Protein AF-A0A7C5ZH09-F1 (afdb_monomer)

Nearest PDB structures (foldseek):
  8alz-assembly1_A  TM=4.163E-01  e=3.256E+00  Homo sapiens

Solvent-accessible surface area (backbone atoms only — not comparable to full-atom values): 8871 Å² total; per-residue (Å²): 130,88,52,75,70,57,55,57,62,73,48,54,79,64,56,61,76,48,46,64,58,52,51,52,52,50,48,63,69,46,42,64,59,53,49,52,54,53,50,50,51,53,54,52,53,50,52,52,53,51,47,66,54,49,53,56,54,51,50,50,53,50,50,52,52,51,54,59,70,65,56,84,68,54,46,40,91,85,80,62,51,75,45,72,91,60,69,78,65,42,58,40,90,89,78,60,48,73,45,48,62,69,60,43,52,50,37,69,75,38,51,68,60,40,51,54,53,50,50,53,64,68,66,46,75,73,92,79,65,79,79,73,74,70,87,70,78,77,77,81,83,83,80,131

Sequence (144 aa):
MPGWSERIKLMGWRNLYFAPAALLLLSLVFWPWWGAILWQFVLGWWQLGALVVILPLAAARHAARHALRLRKDPFCIHCGYSLTGLPDGHNCPECGGRFDLKVIEEYRRDPHWFIVRFQQRHQLPPPHGGIVAGNSPRKSTDGT

Radius of gyration: 40.4 Å; Cα contacts (8 Å, |Δi|>4): 52; chains: 1; bounding box: 81×57×116 Å

Mean predicted aligned error: 11.85 Å

pLDDT: mean 88.45, std 12.11, range [50.81, 98.38]

Foldseek 3Di:
DDDPVVVVVVCPPVCVVCVVVVVVVVCVVCVVVVVVVVVVVVVVVVVVVVCVVVVVVVVVVVVVVVVVLPDPFQADPPPRHTCPPPDAQAADPPPRDTDGSVLSVVCSVPVPVSVVVVCVVVPPDPCPDDPPVPCPPPPDPPDD

Secondary structure (DSSP, 8-state):
---HHHHHHHTGGGGGGGHHHHHHHHHHHHHHHHHHHHHHHHHHHHHHHHHHHHHHHHHHHHHHHHHHHH--S-B-TTT--B-TTPPTTPBPTTT--B--HHHHHHHHH-HHHHHHHHHHHHSSPPS-S---------------

Structure (mmCIF, N/CA/C/O backbone):
data_AF-A0A7C5ZH09-F1
#
_entry.id   AF-A0A7C5ZH09-F1
#
loop_
_atom_site.group_PDB
_atom_site.id
_atom_site.type_symbol
_atom_site.label_atom_id
_atom_site.label_alt_id
_atom_site.label_comp_id
_atom_site.label_asym_id
_atom_site.label_entity_id
_atom_site.label_seq_id
_atom_site.pdbx_PDB_ins_code
_atom_site.Cartn_x
_atom_site.Cartn_y
_atom_site.Cartn_z
_atom_site.occupancy
_atom_site.B_iso_or_equiv
_atom_site.auth_seq_id
_atom_site.auth_comp_id
_atom_site.auth_asym_id
_atom_site.auth_atom_id
_atom_site.pdbx_PDB_model_num
ATOM 1 N N . MET A 1 1 ? 52.619 0.906 -52.379 1.00 73.06 1 MET A N 1
ATOM 2 C CA . MET A 1 1 ? 51.229 0.436 -52.181 1.00 73.06 1 MET A CA 1
ATOM 3 C C . MET A 1 1 ? 50.389 1.654 -51.834 1.00 73.06 1 MET A C 1
ATOM 5 O O . MET A 1 1 ? 50.762 2.325 -50.881 1.00 73.06 1 MET A O 1
ATOM 9 N N . PRO A 1 2 ? 49.350 1.999 -52.611 1.00 79.12 2 PRO A N 1
ATOM 10 C CA . PRO A 1 2 ? 48.568 3.207 -52.352 1.00 79.12 2 PRO A CA 1
ATOM 11 C C . PRO A 1 2 ? 47.865 3.117 -50.993 1.00 79.12 2 PRO A C 1
ATOM 13 O O . PRO A 1 2 ? 47.313 2.065 -50.644 1.00 79.12 2 PRO A O 1
ATOM 16 N N . GLY A 1 3 ? 47.910 4.218 -50.242 1.00 93.31 3 GLY A N 1
ATOM 17 C CA . GLY A 1 3 ? 47.324 4.335 -48.908 1.00 93.31 3 GLY A CA 1
ATOM 18 C C . GLY A 1 3 ? 45.794 4.338 -48.942 1.00 93.31 3 GLY A C 1
ATOM 19 O O . GLY A 1 3 ? 45.170 4.666 -49.952 1.00 93.31 3 GLY A O 1
ATOM 20 N N . TRP A 1 4 ? 45.159 3.978 -47.825 1.00 86.00 4 TRP A N 1
ATOM 21 C CA . TRP A 1 4 ? 43.693 3.908 -47.727 1.00 86.00 4 TRP A CA 1
ATOM 22 C C . TRP A 1 4 ? 43.012 5.260 -48.025 1.00 86.00 4 TRP A C 1
ATOM 24 O O . TRP A 1 4 ? 41.964 5.304 -48.666 1.00 86.00 4 TRP A O 1
ATOM 34 N N . SER A 1 5 ? 43.665 6.371 -47.672 1.00 87.94 5 SER A N 1
ATOM 35 C CA . SER A 1 5 ? 43.213 7.737 -47.969 1.00 87.94 5 SER A CA 1
ATOM 36 C C . SER A 1 5 ? 43.203 8.075 -49.467 1.00 87.94 5 SER A C 1
ATOM 38 O O . SER A 1 5 ? 42.299 8.775 -49.927 1.00 87.94 5 SER A O 1
ATOM 40 N N . GLU A 1 6 ? 44.151 7.552 -50.252 1.00 89.94 6 GLU A N 1
ATOM 41 C CA . GLU A 1 6 ? 44.193 7.745 -51.709 1.00 89.94 6 GLU A CA 1
ATOM 42 C C . GLU A 1 6 ? 43.065 6.975 -52.402 1.00 89.94 6 GLU A C 1
ATOM 44 O O . GLU A 1 6 ? 42.424 7.504 -53.310 1.00 89.94 6 GLU A O 1
ATOM 49 N N . ARG A 1 7 ? 42.735 5.769 -51.914 1.00 83.00 7 ARG A N 1
ATOM 50 C CA . ARG A 1 7 ? 41.589 4.989 -52.417 1.00 83.00 7 ARG A CA 1
ATOM 51 C C . ARG A 1 7 ? 40.250 5.680 -52.157 1.00 83.00 7 ARG A C 1
ATOM 53 O O . ARG A 1 7 ? 39.372 5.627 -53.012 1.00 83.00 7 ARG A O 1
ATOM 60 N N . ILE A 1 8 ? 40.093 6.346 -51.011 1.00 84.12 8 ILE A N 1
ATOM 61 C CA . ILE A 1 8 ? 38.870 7.100 -50.689 1.00 84.12 8 ILE A CA 1
ATOM 62 C C . ILE A 1 8 ? 38.731 8.327 -51.595 1.00 84.12 8 ILE A C 1
ATOM 64 O O . ILE A 1 8 ? 37.638 8.585 -52.097 1.00 84.12 8 ILE A O 1
ATOM 68 N N . LYS A 1 9 ? 39.830 9.044 -51.870 1.00 86.50 9 LYS A N 1
ATOM 69 C CA . LYS A 1 9 ? 39.821 10.174 -52.814 1.00 86.50 9 LYS A CA 1
ATOM 70 C C . LYS A 1 9 ? 39.508 9.739 -54.250 1.00 86.50 9 LYS A C 1
ATOM 72 O O . LYS A 1 9 ? 38.762 10.433 -54.933 1.00 86.50 9 LYS A O 1
ATOM 77 N N . LEU A 1 10 ? 40.016 8.585 -54.687 1.00 88.31 10 LEU A N 1
ATOM 78 C CA . LEU A 1 10 ? 39.774 8.043 -56.032 1.00 88.31 10 LEU A CA 1
ATOM 79 C C . LEU A 1 10 ? 38.332 7.550 -56.254 1.00 88.31 10 LEU A C 1
ATOM 81 O O . LEU A 1 10 ? 37.883 7.503 -57.396 1.00 88.31 10 LEU A O 1
ATOM 85 N N . MET A 1 11 ? 37.587 7.206 -55.196 1.00 81.31 11 MET A N 1
ATOM 86 C CA . MET A 1 11 ? 36.204 6.715 -55.321 1.00 81.31 11 MET A CA 1
ATOM 87 C C . MET A 1 11 ? 35.136 7.817 -55.456 1.00 81.31 11 MET A C 1
ATOM 89 O O . MET A 1 11 ? 33.995 7.506 -55.802 1.00 81.31 11 MET A O 1
ATOM 93 N N . GLY A 1 12 ? 35.491 9.094 -55.273 1.00 84.94 12 GLY A N 1
ATOM 94 C CA . GLY A 1 12 ? 34.637 10.246 -55.594 1.00 84.94 12 GLY A CA 1
ATOM 95 C C . GLY A 1 12 ? 33.197 10.165 -55.055 1.00 84.94 12 GLY A C 1
ATOM 96 O O . GLY A 1 12 ? 32.932 9.635 -53.976 1.00 84.94 12 GLY A O 1
ATOM 97 N N . TRP A 1 13 ? 32.239 10.681 -55.834 1.00 86.75 13 TRP A N 1
ATOM 98 C CA . TRP A 1 13 ? 30.808 10.732 -55.484 1.00 86.75 13 TRP A CA 1
ATOM 99 C C . TRP A 1 13 ? 30.131 9.350 -55.390 1.00 86.75 13 TRP A C 1
ATOM 101 O O . TRP A 1 13 ? 29.048 9.234 -54.821 1.00 86.75 13 TRP A O 1
ATOM 111 N N . ARG A 1 14 ? 30.764 8.274 -55.888 1.00 88.12 14 ARG A N 1
ATOM 112 C CA . ARG A 1 14 ? 30.200 6.910 -55.829 1.00 88.12 14 ARG A CA 1
ATOM 113 C C . ARG A 1 14 ? 30.059 6.378 -54.401 1.00 88.12 14 ARG A C 1
ATOM 115 O O . ARG A 1 14 ? 29.186 5.547 -54.172 1.00 88.12 14 ARG A O 1
ATOM 122 N N . ASN A 1 15 ? 30.833 6.882 -53.436 1.00 85.38 15 ASN A N 1
ATOM 123 C CA . ASN A 1 15 ? 30.672 6.508 -52.025 1.00 85.38 15 ASN A CA 1
ATOM 124 C C . ASN A 1 15 ? 29.328 6.951 -51.424 1.00 85.38 15 ASN A C 1
ATOM 126 O O . ASN A 1 15 ? 28.882 6.357 -50.444 1.00 85.38 15 ASN A O 1
ATOM 130 N N . LEU A 1 16 ? 28.645 7.929 -52.029 1.00 92.06 16 LEU A N 1
ATOM 131 C CA . LEU A 1 16 ? 27.326 8.375 -51.581 1.00 92.06 16 LEU A CA 1
ATOM 132 C C . LEU A 1 16 ? 26.279 7.248 -51.660 1.00 92.06 16 LEU A C 1
ATOM 134 O O . LEU A 1 16 ? 25.419 7.156 -50.790 1.00 92.06 16 LEU A O 1
ATOM 138 N N . TYR A 1 17 ? 26.398 6.335 -52.635 1.00 92.75 17 TYR A N 1
ATOM 139 C CA . TYR A 1 17 ? 25.501 5.178 -52.763 1.00 92.75 17 TYR A CA 1
ATOM 140 C C . TYR A 1 17 ? 25.649 4.166 -51.616 1.00 92.75 17 TYR A C 1
ATOM 142 O O . TYR A 1 17 ? 24.698 3.452 -51.307 1.00 92.75 17 TYR A O 1
ATOM 150 N N . PHE A 1 18 ? 26.808 4.121 -50.948 1.00 92.69 18 PHE A N 1
ATOM 151 C CA . PHE A 1 18 ? 27.041 3.245 -49.794 1.00 92.69 18 PHE A CA 1
ATOM 152 C C . PHE A 1 18 ? 26.654 3.887 -48.456 1.00 92.69 18 PHE A C 1
ATOM 154 O O . PHE A 1 18 ? 26.509 3.173 -47.465 1.00 92.69 18 PHE A O 1
ATOM 161 N N . ALA A 1 19 ? 26.446 5.207 -48.412 1.00 93.25 19 ALA A N 1
ATOM 162 C CA . ALA A 1 19 ? 26.050 5.923 -47.202 1.00 93.25 19 ALA A CA 1
ATOM 163 C C . ALA A 1 19 ? 24.782 5.357 -46.522 1.00 93.25 19 ALA A C 1
ATOM 165 O O . ALA A 1 19 ? 24.845 5.114 -45.315 1.00 93.25 19 ALA A O 1
ATOM 166 N N . PRO A 1 20 ? 23.663 5.076 -47.227 1.00 96.31 20 PRO A N 1
ATOM 167 C CA . PRO A 1 20 ? 22.479 4.503 -46.582 1.00 96.31 20 PRO A CA 1
ATOM 168 C C . PRO A 1 20 ? 22.735 3.098 -46.022 1.00 96.31 20 PRO A C 1
ATOM 170 O O . PRO A 1 20 ? 22.268 2.786 -44.931 1.00 96.31 20 PRO A O 1
ATOM 173 N N . ALA A 1 21 ? 23.526 2.268 -46.712 1.00 96.19 21 ALA A N 1
ATOM 174 C CA . ALA A 1 21 ? 23.888 0.938 -46.224 1.00 96.19 21 ALA A CA 1
ATOM 175 C C . ALA A 1 21 ? 24.784 1.008 -44.973 1.00 96.19 21 ALA A C 1
ATOM 177 O O . ALA A 1 21 ? 24.562 0.276 -44.013 1.00 96.19 21 ALA A O 1
ATOM 178 N N . ALA A 1 22 ? 25.757 1.924 -44.950 1.00 95.56 22 ALA A N 1
ATOM 179 C CA . ALA A 1 22 ? 26.607 2.157 -43.786 1.00 95.56 22 ALA A CA 1
ATOM 180 C C . ALA A 1 22 ? 25.809 2.704 -42.591 1.00 95.56 22 ALA A C 1
ATOM 182 O O . ALA A 1 22 ? 26.000 2.240 -41.471 1.00 95.56 22 ALA A O 1
ATOM 183 N N . LEU A 1 23 ? 24.879 3.637 -42.824 1.00 96.50 23 LEU A N 1
ATOM 184 C CA . LEU A 1 23 ? 23.966 4.144 -41.795 1.00 96.50 23 LEU A CA 1
ATOM 185 C C . LEU A 1 23 ? 23.070 3.042 -41.229 1.00 96.50 23 LEU A C 1
ATOM 187 O O . LEU A 1 23 ? 22.871 2.992 -40.020 1.00 96.50 23 LEU A O 1
ATOM 191 N N . LEU A 1 24 ? 22.563 2.152 -42.083 1.00 96.81 24 LEU A N 1
ATOM 192 C CA . LEU A 1 24 ? 21.723 1.031 -41.672 1.00 96.81 24 LEU A CA 1
ATOM 193 C C . LEU A 1 24 ? 22.519 -0.010 -40.868 1.00 96.81 24 LEU A C 1
ATOM 195 O O . LEU A 1 24 ? 22.024 -0.531 -39.874 1.00 96.81 24 LEU A O 1
ATOM 199 N N . LEU A 1 25 ? 23.774 -0.277 -41.241 1.00 96.62 25 LEU A N 1
ATOM 200 C CA . LEU A 1 25 ? 24.663 -1.127 -40.443 1.00 96.62 25 LEU A CA 1
ATOM 201 C C . LEU A 1 25 ? 25.003 -0.487 -39.095 1.00 96.62 25 LEU A C 1
ATOM 203 O O . LEU A 1 25 ? 24.946 -1.163 -38.071 1.00 96.62 25 LEU A O 1
ATOM 207 N N . LEU A 1 26 ? 25.314 0.812 -39.073 1.00 96.69 26 LEU A N 1
ATOM 208 C CA . LEU A 1 26 ? 25.557 1.541 -37.830 1.00 96.69 26 LEU A CA 1
ATOM 209 C C . LEU A 1 26 ? 24.313 1.517 -36.938 1.00 96.69 26 LEU A C 1
ATOM 211 O O . LEU A 1 26 ? 24.428 1.189 -35.762 1.00 96.69 26 LEU A O 1
ATOM 215 N N . SER A 1 27 ? 23.123 1.792 -37.477 1.00 93.50 27 SER A N 1
ATOM 216 C CA . SER A 1 27 ? 21.893 1.763 -36.685 1.00 93.50 27 SER A CA 1
ATOM 217 C C . SER A 1 27 ? 21.631 0.377 -36.099 1.00 93.50 27 SER A C 1
ATOM 219 O O . SER A 1 27 ? 21.332 0.299 -34.915 1.00 93.50 27 SER A O 1
ATOM 221 N N . LEU A 1 28 ? 21.843 -0.707 -36.853 1.00 95.69 28 LEU A N 1
ATOM 222 C CA . LEU A 1 28 ? 21.735 -2.087 -36.356 1.00 95.69 28 LEU A CA 1
ATOM 223 C C . LEU A 1 28 ? 22.726 -2.402 -35.229 1.00 95.69 28 LEU A C 1
ATOM 225 O O . LEU A 1 28 ? 22.353 -3.051 -34.254 1.0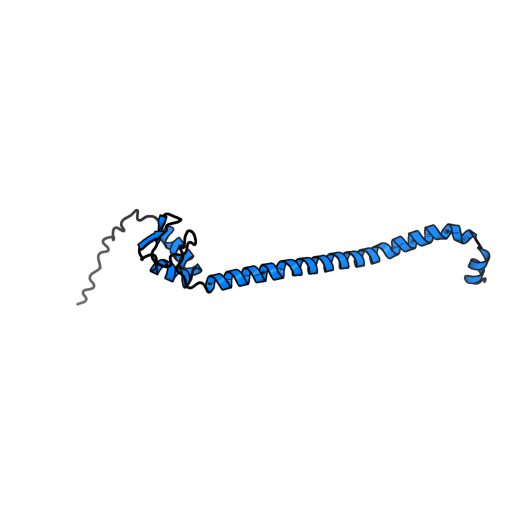0 95.69 28 LEU A O 1
ATOM 229 N N . VAL A 1 29 ? 23.970 -1.931 -35.340 1.00 96.50 29 VAL A N 1
ATOM 230 C CA . VAL A 1 29 ? 25.005 -2.138 -34.314 1.00 96.50 29 VAL A CA 1
ATOM 231 C C . VAL A 1 29 ? 24.712 -1.324 -33.051 1.00 96.50 29 VAL A C 1
ATOM 233 O O . VAL A 1 29 ? 24.904 -1.817 -31.941 1.00 96.50 29 VAL A O 1
ATOM 236 N N . PHE A 1 30 ? 24.217 -0.093 -33.197 1.00 96.00 30 PHE A N 1
ATOM 237 C CA . PHE A 1 30 ? 23.907 0.788 -32.068 1.00 96.00 30 PHE A CA 1
ATOM 238 C C . PHE A 1 30 ? 22.528 0.522 -31.440 1.00 96.00 30 PHE A C 1
ATOM 240 O O . PHE A 1 30 ? 22.332 0.838 -30.265 1.00 96.00 30 PHE A O 1
ATOM 247 N N . TRP A 1 31 ? 21.595 -0.100 -32.168 1.00 94.75 31 TRP A N 1
ATOM 248 C CA . TRP A 1 31 ? 20.240 -0.427 -31.711 1.00 94.75 31 TRP A CA 1
ATOM 249 C C . TRP A 1 31 ? 20.173 -1.155 -30.361 1.00 94.75 31 TRP A C 1
ATOM 251 O O . TRP A 1 31 ? 19.443 -0.686 -29.486 1.00 94.75 31 TRP A O 1
ATOM 261 N N . PRO A 1 32 ? 20.915 -2.256 -30.119 1.00 94.00 32 PRO A N 1
ATOM 262 C CA . PRO A 1 32 ? 20.849 -2.951 -28.834 1.00 94.00 32 PRO A CA 1
ATOM 263 C C . PRO A 1 32 ? 21.339 -2.076 -27.678 1.00 94.00 32 PRO A C 1
ATOM 265 O O . PRO A 1 32 ? 20.810 -2.165 -26.570 1.00 94.00 32 PRO A O 1
ATOM 268 N N . TRP A 1 33 ? 22.313 -1.196 -27.932 1.00 95.12 33 TRP A N 1
ATOM 269 C CA . TRP A 1 33 ? 22.867 -0.336 -26.894 1.00 95.12 33 TRP A CA 1
ATOM 270 C C . TRP A 1 33 ? 21.890 0.779 -26.512 1.00 95.12 33 TRP A C 1
ATOM 272 O O . TRP A 1 33 ? 21.612 0.984 -25.332 1.00 95.12 33 TRP A O 1
ATOM 282 N N . TRP A 1 34 ? 21.281 1.425 -27.510 1.00 94.88 34 TRP A N 1
ATOM 283 C CA . TRP A 1 34 ? 20.231 2.422 -27.294 1.00 94.88 34 TRP A CA 1
ATOM 284 C C . TRP A 1 34 ? 18.973 1.811 -26.673 1.00 94.88 34 TRP A C 1
ATOM 286 O O . TRP A 1 34 ? 18.393 2.402 -25.764 1.00 94.88 34 TRP A O 1
ATOM 296 N N . GLY A 1 35 ? 18.583 0.611 -27.107 1.00 94.38 35 GLY A N 1
ATOM 297 C CA . GLY A 1 35 ? 17.457 -0.125 -26.539 1.00 94.38 35 GLY A CA 1
ATOM 298 C C . GLY A 1 35 ? 17.655 -0.431 -25.055 1.00 94.38 35 GLY A C 1
ATOM 299 O O . GLY A 1 35 ? 16.752 -0.183 -24.260 1.00 94.38 35 GLY A O 1
ATOM 300 N N . ALA A 1 36 ? 18.847 -0.888 -24.658 1.00 94.50 36 ALA A N 1
ATOM 301 C CA . ALA A 1 36 ? 19.167 -1.143 -23.255 1.00 94.50 36 ALA A CA 1
ATOM 302 C C . ALA A 1 36 ? 19.110 0.136 -22.404 1.00 94.50 36 ALA A C 1
ATOM 304 O O . ALA A 1 36 ? 18.537 0.122 -21.315 1.00 94.50 36 ALA A O 1
ATOM 305 N N . ILE A 1 37 ? 19.651 1.246 -22.915 1.00 96.19 37 ILE A N 1
ATOM 306 C CA . ILE A 1 37 ? 19.624 2.546 -22.233 1.00 96.19 37 ILE A CA 1
ATOM 307 C C . ILE A 1 37 ? 18.178 3.030 -22.055 1.00 96.19 37 ILE A C 1
ATOM 309 O O . ILE A 1 37 ? 17.766 3.342 -20.938 1.00 96.19 37 ILE A O 1
ATOM 313 N N . LEU A 1 38 ? 17.379 3.044 -23.127 1.00 95.56 38 LEU A N 1
ATOM 314 C CA . LEU A 1 38 ? 15.968 3.442 -23.065 1.00 95.56 38 LEU A CA 1
ATOM 315 C C . LEU A 1 38 ? 15.171 2.548 -22.112 1.00 95.56 38 LEU A C 1
ATOM 317 O O . LEU A 1 38 ? 14.371 3.052 -21.326 1.00 95.56 38 LEU A O 1
ATOM 321 N N . TRP A 1 39 ? 15.421 1.238 -22.129 1.00 96.69 39 TRP A N 1
ATOM 322 C CA . TRP A 1 39 ? 14.768 0.295 -21.226 1.00 96.69 39 TRP A CA 1
ATOM 323 C C . TRP A 1 39 ? 15.097 0.575 -19.755 1.00 96.69 39 TRP A C 1
ATOM 325 O O . TRP A 1 39 ? 14.200 0.579 -18.913 1.00 96.69 39 TRP A O 1
ATOM 335 N N . GLN A 1 40 ? 16.359 0.880 -19.438 1.00 95.88 40 GLN A N 1
ATOM 336 C CA . GLN A 1 40 ? 16.758 1.285 -18.088 1.00 95.88 40 GLN A CA 1
ATOM 337 C C . GLN A 1 40 ? 16.075 2.582 -17.650 1.00 95.88 40 GLN A C 1
ATOM 339 O O . GLN A 1 40 ? 15.618 2.666 -16.511 1.00 95.88 40 GLN A O 1
ATOM 344 N N . PHE A 1 41 ? 15.942 3.565 -18.545 1.00 97.56 41 PHE A N 1
ATOM 345 C CA . PHE A 1 41 ? 15.192 4.783 -18.243 1.00 97.56 41 PHE A CA 1
ATOM 346 C C . PHE A 1 41 ? 13.719 4.487 -17.961 1.00 97.56 41 PHE A C 1
ATOM 348 O O . PHE A 1 41 ? 13.196 4.967 -16.959 1.00 97.56 41 PHE A O 1
ATOM 355 N N . VAL A 1 42 ? 13.059 3.669 -18.785 1.00 97.50 42 VAL A N 1
ATOM 356 C CA . VAL A 1 42 ? 11.651 3.291 -18.577 1.00 97.50 42 VAL A CA 1
ATOM 357 C C . VAL A 1 42 ? 11.461 2.606 -17.221 1.00 97.50 42 VAL A C 1
ATOM 359 O O . VAL A 1 42 ? 10.578 2.997 -16.458 1.00 97.50 42 VAL A O 1
ATOM 362 N N . LEU A 1 43 ? 12.314 1.633 -16.881 1.00 97.31 43 LEU A N 1
ATOM 363 C CA . LEU A 1 43 ? 12.250 0.943 -15.591 1.00 97.31 43 LEU A CA 1
ATOM 364 C C . LEU A 1 43 ? 12.535 1.879 -14.409 1.00 97.31 43 LEU A C 1
ATOM 366 O O . LEU A 1 43 ? 11.819 1.830 -13.408 1.00 97.31 43 LEU A O 1
ATOM 370 N N . GLY A 1 44 ? 13.543 2.747 -14.524 1.00 97.38 44 GLY A N 1
ATOM 371 C CA . GLY A 1 44 ? 13.891 3.710 -13.480 1.00 97.38 44 GLY A CA 1
ATOM 372 C C . GLY A 1 44 ? 12.762 4.706 -13.214 1.00 97.38 44 GLY A C 1
ATOM 373 O O . GLY A 1 44 ? 12.358 4.899 -12.067 1.00 97.38 44 GLY A O 1
ATOM 374 N N . TRP A 1 45 ? 12.181 5.283 -14.269 1.00 97.38 45 TRP A N 1
ATOM 375 C CA . TRP A 1 45 ? 11.038 6.191 -14.149 1.00 97.38 45 TRP A CA 1
ATOM 376 C C . TRP A 1 45 ? 9.804 5.504 -13.568 1.00 97.38 45 TRP A C 1
ATOM 378 O O . TRP A 1 45 ? 9.128 6.084 -12.718 1.00 97.38 45 TRP A O 1
ATOM 388 N N . TRP A 1 46 ? 9.532 4.260 -13.969 1.00 98.00 46 TRP A N 1
ATOM 389 C CA . TRP A 1 46 ? 8.448 3.469 -13.392 1.00 98.00 46 TRP A CA 1
ATOM 390 C C . TRP A 1 46 ? 8.635 3.248 -11.884 1.00 98.00 46 TRP A C 1
ATOM 392 O O . TRP A 1 46 ? 7.695 3.445 -11.114 1.00 98.00 46 TRP A O 1
ATOM 402 N N . GLN A 1 47 ? 9.843 2.886 -11.440 1.00 97.56 47 GLN A N 1
ATOM 403 C CA . GLN A 1 47 ? 10.143 2.698 -10.017 1.00 97.56 47 GLN A CA 1
ATOM 404 C C . GLN A 1 47 ? 9.968 3.989 -9.213 1.00 97.56 47 GLN A C 1
ATOM 406 O O . GLN A 1 47 ? 9.362 3.961 -8.140 1.00 97.56 47 GLN A O 1
ATOM 411 N N . LEU A 1 48 ? 10.445 5.122 -9.740 1.00 97.94 48 LEU A N 1
ATOM 412 C CA . LEU A 1 48 ? 10.247 6.428 -9.110 1.00 97.94 48 LEU A CA 1
ATOM 413 C C . LEU A 1 48 ? 8.759 6.785 -9.021 1.00 97.94 48 LEU A C 1
ATOM 415 O O . LEU A 1 48 ? 8.296 7.193 -7.957 1.00 97.94 48 LEU A O 1
ATOM 419 N N . GLY A 1 49 ? 7.995 6.566 -10.094 1.00 97.88 49 GLY A N 1
ATOM 420 C CA . GLY A 1 49 ? 6.547 6.778 -10.103 1.00 97.88 49 GLY A CA 1
ATOM 421 C C . GLY A 1 49 ? 5.822 5.915 -9.067 1.00 97.88 49 GLY A C 1
ATOM 422 O O . GLY A 1 49 ? 5.009 6.424 -8.295 1.00 97.88 49 GLY A O 1
ATOM 423 N N . ALA A 1 50 ? 6.163 4.627 -8.982 1.00 98.12 50 ALA A N 1
ATOM 424 C CA . ALA A 1 50 ? 5.603 3.721 -7.983 1.00 98.12 50 ALA A CA 1
ATOM 425 C C . ALA A 1 50 ? 5.916 4.185 -6.553 1.00 98.12 50 ALA A C 1
ATOM 427 O O . ALA A 1 50 ? 5.025 4.206 -5.703 1.00 98.12 50 ALA A O 1
ATOM 428 N N . LEU A 1 51 ? 7.153 4.613 -6.287 1.00 98.31 51 LEU A N 1
ATOM 429 C CA . LEU A 1 51 ? 7.561 5.118 -4.977 1.00 98.31 51 LEU A CA 1
ATOM 430 C C . LEU A 1 51 ? 6.774 6.379 -4.599 1.00 98.31 51 LEU A C 1
ATOM 432 O O . LEU A 1 51 ? 6.241 6.445 -3.492 1.00 98.31 51 LEU A O 1
ATOM 436 N N . VAL A 1 52 ? 6.620 7.329 -5.526 1.00 98.38 52 VAL A N 1
ATOM 437 C CA . VAL A 1 52 ? 5.844 8.566 -5.321 1.00 98.38 52 VAL A CA 1
ATOM 438 C C . VAL A 1 52 ? 4.381 8.287 -4.967 1.00 98.38 52 VAL A C 1
ATOM 440 O O . VAL A 1 52 ? 3.796 9.051 -4.208 1.00 98.38 52 VAL A O 1
ATOM 443 N N . VAL A 1 53 ? 3.787 7.198 -5.459 1.00 98.38 53 VAL A N 1
ATOM 444 C CA . VAL A 1 53 ? 2.398 6.821 -5.143 1.00 98.38 53 VAL A CA 1
ATOM 445 C C . VAL A 1 53 ? 2.304 6.015 -3.843 1.00 98.38 53 VAL A C 1
ATOM 447 O O . VAL A 1 53 ? 1.446 6.284 -3.000 1.00 98.38 53 VAL A O 1
ATOM 450 N N . ILE A 1 54 ? 3.189 5.037 -3.641 1.00 98.38 54 ILE A N 1
ATOM 451 C CA . ILE A 1 54 ? 3.138 4.124 -2.489 1.00 98.38 54 ILE A CA 1
ATOM 452 C C . ILE A 1 54 ? 3.420 4.859 -1.176 1.00 98.38 54 ILE A C 1
ATOM 454 O O . ILE A 1 54 ? 2.736 4.621 -0.180 1.00 98.38 54 ILE A O 1
ATOM 458 N N . LEU A 1 55 ? 4.407 5.755 -1.158 1.00 98.31 55 LEU A N 1
ATOM 459 C CA . LEU A 1 55 ? 4.849 6.450 0.053 1.00 98.31 55 LEU A CA 1
ATOM 460 C C . LEU A 1 55 ? 3.741 7.307 0.707 1.00 98.31 55 LEU A C 1
ATOM 462 O O . LEU A 1 55 ? 3.492 7.114 1.900 1.00 98.31 55 LEU A O 1
ATOM 466 N N . PRO A 1 56 ? 3.003 8.178 -0.014 1.00 98.00 56 PRO A N 1
ATOM 467 C CA . PRO A 1 56 ? 1.898 8.934 0.573 1.00 98.00 56 PRO A CA 1
ATOM 468 C C . PRO A 1 56 ? 0.716 8.043 0.962 1.00 98.00 56 PRO A C 1
ATOM 470 O O . PRO A 1 56 ? 0.103 8.287 1.997 1.00 98.00 56 PRO A O 1
ATOM 473 N N . LEU A 1 57 ? 0.416 6.980 0.208 1.00 98.00 57 LEU A N 1
ATOM 474 C CA . LEU A 1 57 ? -0.614 6.005 0.589 1.00 98.00 57 LEU A CA 1
ATOM 475 C C . LEU A 1 57 ? -0.264 5.302 1.908 1.00 98.00 57 LEU A C 1
ATOM 477 O O . LEU A 1 57 ? -1.111 5.169 2.797 1.00 98.00 57 LEU A O 1
ATOM 481 N N . ALA A 1 58 ? 0.990 4.879 2.061 1.00 97.25 58 ALA A N 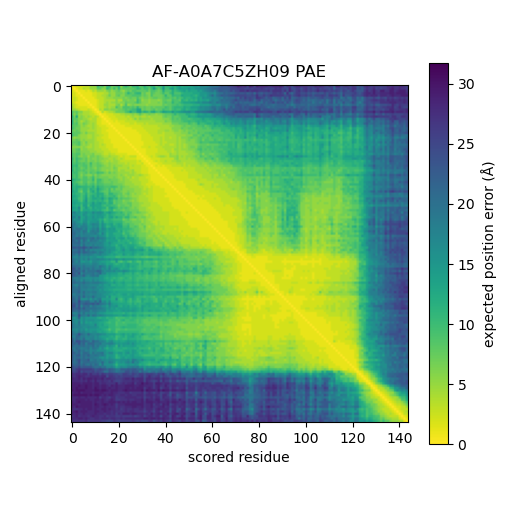1
ATOM 482 C CA . ALA A 1 58 ? 1.489 4.271 3.287 1.00 97.25 58 ALA A CA 1
ATOM 483 C C . ALA A 1 58 ? 1.459 5.265 4.457 1.00 97.25 58 ALA A C 1
ATOM 485 O O . ALA A 1 58 ? 0.980 4.917 5.539 1.00 97.25 58 ALA A O 1
ATOM 486 N N . ALA A 1 59 ? 1.891 6.508 4.228 1.00 97.88 59 ALA A N 1
ATOM 487 C CA . ALA A 1 59 ? 1.847 7.578 5.219 1.00 97.88 59 ALA A CA 1
ATOM 488 C C . ALA A 1 59 ? 0.407 7.904 5.645 1.00 97.88 59 ALA A C 1
ATOM 490 O O . ALA A 1 59 ? 0.125 7.962 6.839 1.00 97.88 59 ALA A O 1
ATOM 491 N N . ALA A 1 60 ? -0.529 8.023 4.701 1.00 96.62 60 ALA A N 1
ATOM 492 C CA . ALA A 1 60 ? -1.943 8.267 4.977 1.00 96.62 60 ALA A CA 1
ATOM 493 C C . ALA A 1 60 ? -2.569 7.119 5.780 1.00 96.62 60 ALA A C 1
ATOM 495 O O . ALA A 1 60 ? -3.251 7.351 6.777 1.00 96.62 60 ALA A O 1
ATOM 496 N N . ARG A 1 61 ? -2.284 5.864 5.411 1.00 96.94 61 ARG A N 1
ATOM 497 C CA . ARG A 1 61 ? -2.740 4.683 6.162 1.00 96.94 61 ARG A CA 1
ATOM 498 C C . ARG A 1 61 ? -2.151 4.647 7.572 1.00 96.94 61 ARG A C 1
ATOM 500 O O . ARG A 1 61 ? -2.847 4.271 8.517 1.00 96.94 61 ARG A O 1
ATOM 507 N N . HIS A 1 62 ? -0.883 5.019 7.722 1.00 96.69 62 HIS A N 1
ATOM 508 C CA . HIS A 1 62 ? -0.224 5.103 9.021 1.00 96.69 62 HIS A CA 1
ATOM 509 C C . HIS A 1 62 ? -0.848 6.202 9.890 1.00 96.69 62 HIS A C 1
ATOM 511 O O . HIS A 1 62 ? -1.246 5.928 11.021 1.00 96.69 62 HIS A O 1
ATOM 517 N N . ALA A 1 63 ? -1.028 7.402 9.336 1.00 96.00 63 ALA A N 1
ATOM 518 C CA . ALA A 1 63 ? -1.664 8.531 10.002 1.00 96.00 63 ALA A CA 1
ATOM 519 C C . ALA A 1 63 ? -3.110 8.216 10.409 1.00 96.00 63 ALA A C 1
ATOM 521 O O . ALA A 1 63 ? -3.489 8.474 11.547 1.00 96.00 63 ALA A O 1
ATOM 522 N N . ALA A 1 64 ? -3.896 7.575 9.538 1.00 91.69 64 ALA A N 1
ATOM 523 C CA . ALA A 1 64 ? -5.260 7.152 9.849 1.00 91.69 64 ALA A CA 1
ATOM 524 C C . ALA A 1 64 ? -5.297 6.165 11.025 1.00 91.69 64 ALA A C 1
ATOM 526 O O . ALA A 1 64 ? -6.074 6.336 11.962 1.00 91.69 64 ALA A O 1
ATOM 527 N N . ARG A 1 65 ? -4.412 5.159 11.038 1.00 89.06 65 ARG A N 1
ATOM 528 C CA . ARG A 1 65 ? -4.301 4.220 12.169 1.00 89.06 65 ARG A CA 1
ATOM 529 C C . ARG A 1 65 ? -3.865 4.917 13.453 1.00 89.06 65 ARG A C 1
ATOM 531 O O . ARG A 1 65 ? -4.369 4.580 14.520 1.00 89.06 65 ARG A O 1
ATOM 538 N N . HIS A 1 66 ? -2.945 5.872 13.358 1.00 91.69 66 HIS A N 1
ATOM 539 C CA . HIS A 1 66 ? -2.491 6.646 14.506 1.00 91.69 66 HIS A CA 1
ATOM 540 C C . HIS A 1 66 ? -3.623 7.515 15.072 1.00 91.69 66 HIS A C 1
ATOM 542 O O . HIS A 1 66 ? -3.885 7.482 16.270 1.00 91.69 66 HIS A O 1
ATOM 548 N N . ALA A 1 67 ? -4.362 8.213 14.209 1.00 89.19 67 ALA A N 1
ATOM 549 C CA . ALA A 1 67 ? -5.530 9.001 14.590 1.00 89.19 67 ALA A CA 1
ATOM 550 C C . ALA A 1 67 ? -6.621 8.144 15.253 1.00 89.19 67 ALA A C 1
ATOM 552 O O . ALA A 1 67 ? -7.195 8.554 16.259 1.00 89.19 67 ALA A O 1
ATOM 553 N N . LEU A 1 68 ? -6.868 6.931 14.749 1.00 85.00 68 LEU A N 1
ATOM 554 C CA . LEU A 1 68 ? -7.817 5.998 15.364 1.00 85.00 68 LEU A CA 1
ATOM 555 C C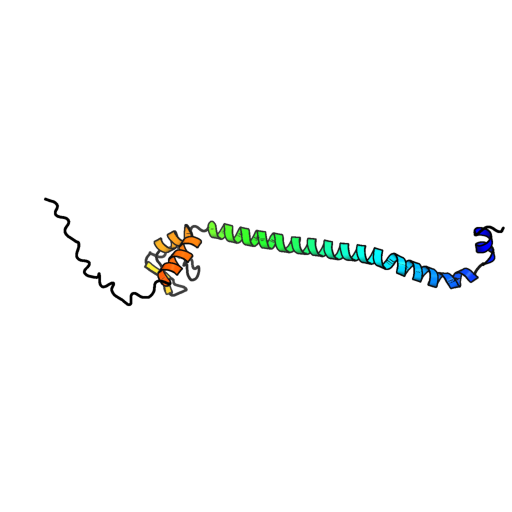 . LEU A 1 68 ? -7.361 5.533 16.753 1.00 85.00 68 LEU A C 1
ATOM 557 O O . LEU A 1 68 ? -8.183 5.459 17.659 1.00 85.00 68 LEU A O 1
ATOM 561 N N . ARG A 1 69 ? -6.060 5.284 16.956 1.00 84.75 69 ARG A N 1
ATOM 562 C CA . ARG A 1 69 ? -5.508 4.933 18.281 1.00 84.75 69 ARG A CA 1
ATOM 563 C C . ARG A 1 69 ? -5.617 6.074 19.292 1.00 84.75 69 ARG A C 1
ATOM 565 O O . ARG A 1 69 ? -5.728 5.817 20.488 1.00 84.75 69 ARG A O 1
ATOM 572 N N . LEU A 1 70 ? -5.584 7.319 18.819 1.00 89.44 70 LEU A N 1
ATOM 573 C CA . LEU A 1 70 ? -5.718 8.503 19.665 1.00 89.44 70 LEU A CA 1
ATOM 574 C C . LEU A 1 70 ? -7.165 8.804 20.073 1.00 89.44 70 LEU A C 1
ATOM 576 O O . LEU A 1 70 ? -7.358 9.554 21.031 1.00 89.44 70 LEU A O 1
ATOM 580 N N . ARG A 1 71 ? -8.181 8.234 19.406 1.00 87.75 71 ARG A N 1
ATOM 581 C CA . ARG A 1 71 ? -9.579 8.450 19.808 1.00 87.75 71 ARG A CA 1
ATOM 582 C C . ARG A 1 71 ? -9.803 7.911 21.215 1.00 87.75 71 ARG A C 1
ATOM 584 O O . ARG A 1 71 ? -9.615 6.725 21.475 1.00 87.75 71 ARG A O 1
ATOM 591 N N . LYS A 1 72 ? -10.169 8.799 22.144 1.00 89.94 72 LYS A N 1
ATOM 592 C CA . LYS A 1 72 ? -10.509 8.450 23.533 1.00 89.94 72 LYS A CA 1
ATOM 593 C C . LYS A 1 72 ? -11.958 8.044 23.725 1.00 89.94 72 LYS A C 1
ATOM 595 O O . LYS A 1 72 ? -12.259 7.420 24.735 1.00 89.94 72 LYS A O 1
ATOM 600 N N . ASP A 1 73 ? -12.788 8.309 22.737 1.00 94.19 73 ASP A N 1
ATOM 601 C CA . ASP A 1 73 ? -14.213 8.063 22.815 1.00 94.19 73 ASP A CA 1
ATOM 602 C C . ASP A 1 73 ? -14.550 6.572 22.671 1.00 94.19 73 ASP A C 1
ATOM 604 O O . ASP A 1 73 ? -13.958 5.886 21.827 1.00 94.19 73 ASP A O 1
ATOM 608 N N . PRO A 1 74 ? -15.497 6.054 23.473 1.00 95.00 74 PRO A N 1
ATOM 609 C CA . PRO A 1 74 ? -16.016 4.709 23.286 1.00 95.00 74 PRO A CA 1
ATOM 610 C C . PRO A 1 74 ? -16.775 4.634 21.957 1.00 95.00 74 PRO A C 1
ATOM 612 O O . PRO A 1 74 ? -17.553 5.525 21.617 1.00 95.00 74 PRO A O 1
ATOM 615 N N . PHE A 1 75 ? -16.571 3.557 21.204 1.00 95.50 75 PHE A N 1
ATOM 616 C CA . PHE A 1 75 ? -17.263 3.310 19.941 1.00 95.50 75 PHE A CA 1
ATOM 617 C C . PHE A 1 75 ? -17.827 1.891 19.902 1.00 95.50 75 PHE A C 1
ATOM 619 O O . PHE A 1 75 ? -17.324 0.981 20.562 1.00 95.50 75 PHE A O 1
ATOM 626 N N . CYS A 1 76 ? -18.880 1.689 19.115 1.00 95.31 76 CYS A N 1
ATOM 627 C CA . CYS A 1 76 ? -19.456 0.368 18.914 1.00 95.31 76 CYS A CA 1
ATOM 628 C C . CYS A 1 76 ? -18.487 -0.526 18.122 1.00 95.31 76 CYS A C 1
ATOM 630 O O . CYS A 1 76 ? -18.089 -0.176 17.013 1.00 95.31 76 CYS A O 1
ATOM 632 N N . ILE A 1 77 ? -18.163 -1.711 18.649 1.00 93.31 77 ILE A N 1
ATOM 633 C CA . ILE A 1 77 ? -17.249 -2.682 18.012 1.00 93.31 77 ILE A CA 1
ATOM 634 C C . ILE A 1 77 ? -17.824 -3.212 16.681 1.00 93.31 77 ILE A C 1
ATOM 636 O O . ILE A 1 77 ? -17.071 -3.634 15.807 1.00 93.31 77 ILE A O 1
ATOM 640 N N . HIS A 1 78 ? -19.150 -3.162 16.504 1.00 91.75 78 HIS A N 1
ATOM 641 C CA . HIS A 1 78 ? -19.833 -3.681 15.316 1.00 91.75 78 HIS A CA 1
ATOM 642 C C . HIS A 1 78 ? -19.924 -2.669 14.167 1.00 91.75 78 HIS A C 1
ATOM 644 O O . HIS A 1 78 ? -19.584 -3.009 13.039 1.00 91.75 78 HIS A O 1
ATOM 650 N N . CYS A 1 79 ? -20.391 -1.442 14.430 1.00 94.25 79 CYS A N 1
ATOM 651 C CA . CYS A 1 79 ? -20.635 -0.437 13.383 1.00 94.25 79 CYS A CA 1
ATOM 652 C C . CYS A 1 79 ? -19.682 0.768 13.422 1.00 94.25 79 CYS A C 1
ATOM 654 O O . CYS A 1 79 ? -19.645 1.541 12.471 1.00 94.25 79 CYS A O 1
ATOM 656 N N . GLY A 1 80 ? -18.919 0.957 14.503 1.00 92.56 80 GLY A N 1
ATOM 657 C CA . GLY A 1 80 ? -18.010 2.097 14.665 1.00 92.56 80 GLY A CA 1
ATOM 658 C C . GLY A 1 80 ? -18.668 3.413 15.100 1.00 92.56 80 GLY A C 1
ATOM 659 O O . GLY A 1 80 ? -17.970 4.423 15.187 1.00 92.56 80 GLY A O 1
ATOM 660 N N . TYR A 1 81 ? -19.975 3.428 15.394 1.00 95.19 81 TYR A N 1
ATOM 661 C CA . TYR A 1 81 ? -20.666 4.623 15.895 1.00 95.19 81 TYR A CA 1
ATOM 662 C C . TYR A 1 81 ? -20.119 5.065 17.259 1.00 95.19 81 TYR A C 1
ATOM 664 O O . TYR A 1 81 ? -19.785 4.225 18.099 1.00 95.19 81 TYR A O 1
ATOM 672 N N . SER A 1 82 ? -20.046 6.379 17.482 1.00 95.56 82 SER A N 1
ATOM 673 C CA . SER A 1 82 ? -19.580 6.950 18.748 1.00 95.56 82 SER A CA 1
ATOM 674 C C . SER A 1 82 ? -20.622 6.753 19.847 1.00 95.56 82 SER A C 1
ATOM 676 O O . SER A 1 82 ? -21.768 7.162 19.699 1.00 95.56 82 SER A O 1
ATOM 678 N N . LEU A 1 83 ? -20.230 6.153 20.967 1.00 96.62 83 LEU A N 1
ATOM 679 C CA . LEU A 1 83 ? -21.104 5.904 22.119 1.00 96.62 83 LEU A CA 1
ATOM 680 C C . LEU A 1 83 ? -20.939 6.970 23.211 1.00 96.62 83 LEU A C 1
ATOM 682 O O . LEU A 1 83 ? -21.393 6.788 24.339 1.00 96.62 83 LEU A O 1
ATOM 686 N N . THR A 1 84 ? -20.281 8.088 22.896 1.00 96.12 84 THR A N 1
ATOM 687 C CA . THR A 1 84 ? -20.102 9.201 23.830 1.00 96.12 84 THR A CA 1
ATOM 688 C C . THR A 1 84 ? -21.460 9.717 24.312 1.00 96.12 84 THR A C 1
ATOM 690 O O . THR A 1 84 ? -22.299 10.121 23.512 1.00 96.12 84 THR A O 1
ATOM 693 N N . GLY A 1 85 ? -21.667 9.717 25.631 1.00 95.06 85 GLY A N 1
ATOM 694 C CA . GLY A 1 85 ? -22.896 10.204 26.264 1.00 95.06 85 GLY A CA 1
ATOM 695 C C . GLY A 1 85 ? -24.021 9.173 26.399 1.00 95.06 85 GLY A C 1
ATOM 696 O O . GLY A 1 85 ? -25.036 9.494 27.013 1.00 95.06 85 GLY A O 1
ATOM 697 N N . LEU A 1 86 ? -23.860 7.946 25.886 1.00 96.06 86 LEU A N 1
ATOM 698 C CA . LEU A 1 86 ? -24.821 6.868 26.137 1.00 96.06 86 LEU A CA 1
ATOM 699 C C . LEU A 1 86 ? -24.470 6.103 27.430 1.00 96.06 86 LEU A C 1
ATOM 701 O O . LEU A 1 86 ? -23.285 5.895 27.706 1.00 96.06 86 LEU A O 1
ATOM 705 N N . PRO A 1 87 ? -25.468 5.652 28.216 1.00 96.19 87 PRO A N 1
ATOM 706 C CA . PRO A 1 87 ? -25.220 4.847 29.407 1.00 96.19 87 PRO A CA 1
ATOM 707 C C . PRO A 1 87 ? -24.798 3.420 29.038 1.00 96.19 87 PRO A C 1
ATOM 709 O O . PRO A 1 87 ? -25.106 2.923 27.952 1.00 96.19 87 PRO A O 1
ATOM 712 N N . ASP A 1 88 ? -24.122 2.745 29.965 1.00 96.19 88 ASP A N 1
ATOM 713 C CA . ASP A 1 88 ? -23.689 1.359 29.786 1.00 96.19 88 ASP A CA 1
ATOM 714 C C . ASP A 1 88 ? -24.883 0.391 29.656 1.00 96.19 88 ASP A C 1
ATOM 716 O O . ASP A 1 88 ? -25.931 0.594 30.272 1.00 96.19 88 ASP A O 1
ATOM 720 N N . GLY A 1 89 ? -24.743 -0.659 28.843 1.00 94.12 89 GLY A N 1
ATOM 721 C CA . GLY A 1 89 ? -25.781 -1.679 28.638 1.00 94.12 89 GLY A CA 1
ATOM 722 C C . GLY A 1 89 ? -26.947 -1.292 27.713 1.00 94.12 89 GLY A C 1
ATOM 723 O O . GLY A 1 89 ? -27.888 -2.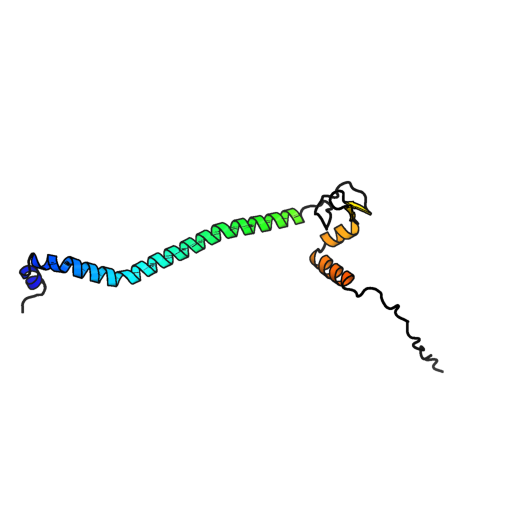082 27.560 1.00 94.12 89 GLY A O 1
ATOM 724 N N . HIS A 1 90 ? -26.913 -0.110 27.089 1.00 95.75 90 HIS A N 1
ATOM 725 C CA . HIS A 1 90 ? -27.907 0.308 26.096 1.00 95.75 90 HIS A CA 1
ATOM 726 C C . HIS A 1 90 ? -27.665 -0.316 24.710 1.00 95.75 90 HIS A C 1
ATOM 728 O O . HIS A 1 90 ? -26.657 -0.973 24.442 1.00 95.75 90 HIS A O 1
ATOM 734 N N . ASN A 1 91 ? -28.630 -0.115 23.811 1.00 97.81 91 ASN A N 1
ATOM 735 C CA . ASN A 1 91 ? -28.518 -0.519 22.414 1.00 97.81 91 ASN A CA 1
ATOM 736 C C . ASN A 1 91 ? -27.888 0.614 21.600 1.00 97.81 91 ASN A C 1
ATOM 738 O O . ASN A 1 91 ? -28.221 1.785 21.784 1.00 97.81 91 ASN A O 1
ATOM 742 N N . CYS A 1 92 ? -26.995 0.266 20.680 1.00 97.25 92 CYS A N 1
ATOM 743 C CA . CYS A 1 92 ? -26.445 1.218 19.725 1.00 97.25 92 CYS A CA 1
ATOM 744 C C . CYS A 1 92 ? -27.561 1.740 18.795 1.00 97.25 92 CYS A C 1
ATOM 746 O O . CYS A 1 92 ? -28.314 0.922 18.265 1.00 97.25 92 CYS A O 1
ATOM 748 N N . PRO A 1 93 ? -27.666 3.059 18.550 1.00 97.25 93 PRO A N 1
ATOM 749 C CA . PRO A 1 93 ? -28.725 3.625 17.710 1.00 97.25 93 PRO A CA 1
ATOM 750 C C . PRO A 1 93 ? -28.601 3.243 16.226 1.00 97.25 93 PRO A C 1
ATOM 752 O O . PRO A 1 93 ? -29.612 3.174 15.540 1.00 97.25 93 PRO A O 1
ATOM 755 N N . GLU A 1 94 ? -27.387 2.959 15.742 1.00 97.25 94 GLU A N 1
ATOM 756 C CA . GLU A 1 94 ? -27.143 2.600 14.336 1.00 97.25 94 GLU A CA 1
ATOM 757 C C . GLU A 1 94 ? -27.424 1.119 14.049 1.00 97.25 94 GLU A C 1
ATOM 759 O O . GLU A 1 94 ? -28.087 0.782 13.075 1.00 97.25 94 GLU A O 1
ATOM 764 N N . CYS A 1 95 ? -26.921 0.204 14.889 1.00 96.94 95 CYS A N 1
ATOM 765 C CA . CYS A 1 95 ? -27.024 -1.239 14.629 1.00 96.94 95 CYS A CA 1
ATOM 766 C C . CYS A 1 95 ? -28.034 -1.978 15.519 1.00 96.94 95 CYS A C 1
ATOM 768 O O . CYS A 1 95 ? -28.277 -3.162 15.301 1.00 96.94 95 CYS A O 1
ATOM 770 N N . GLY A 1 96 ? -28.572 -1.333 16.558 1.00 97.06 96 GLY A N 1
ATOM 771 C CA . GLY A 1 96 ? -29.470 -1.950 17.540 1.00 97.06 96 GLY A CA 1
ATOM 772 C C . GLY A 1 96 ? -28.801 -2.943 18.500 1.00 97.06 96 GLY A C 1
ATOM 773 O O . GLY A 1 96 ? -29.446 -3.419 19.432 1.00 97.06 96 GLY A O 1
ATOM 774 N N . GLY A 1 97 ? -27.515 -3.255 18.311 1.00 95.25 97 GLY A N 1
ATOM 775 C CA . GLY A 1 97 ? -26.777 -4.190 19.157 1.00 95.25 97 GLY A CA 1
ATOM 776 C C . GLY A 1 97 ? -26.566 -3.648 20.571 1.00 95.25 97 GLY A C 1
ATOM 777 O O . GLY A 1 97 ? -26.203 -2.482 20.743 1.00 95.25 97 GLY A O 1
ATOM 778 N N . ARG A 1 98 ? -26.762 -4.503 21.583 1.00 95.94 98 ARG A N 1
ATOM 779 C CA . ARG A 1 98 ? -26.359 -4.208 22.965 1.00 95.94 98 ARG A CA 1
ATOM 780 C C . ARG A 1 98 ? -24.849 -4.043 23.040 1.00 95.94 98 ARG A C 1
ATOM 782 O O . ARG A 1 98 ? -24.116 -4.863 22.488 1.00 95.94 98 ARG A O 1
ATOM 789 N N . PHE A 1 99 ? -24.395 -3.023 23.755 1.00 95.81 99 PHE A N 1
ATOM 790 C CA . PHE A 1 99 ? -22.980 -2.832 24.042 1.00 95.81 99 PHE A CA 1
ATOM 791 C C . PHE A 1 99 ? -22.724 -2.811 25.548 1.00 95.81 99 PHE A C 1
ATOM 793 O O . PHE A 1 99 ? -23.606 -2.492 26.341 1.00 95.81 99 PHE A O 1
ATOM 800 N N . ASP A 1 100 ? -21.494 -3.152 25.913 1.00 96.19 100 ASP A N 1
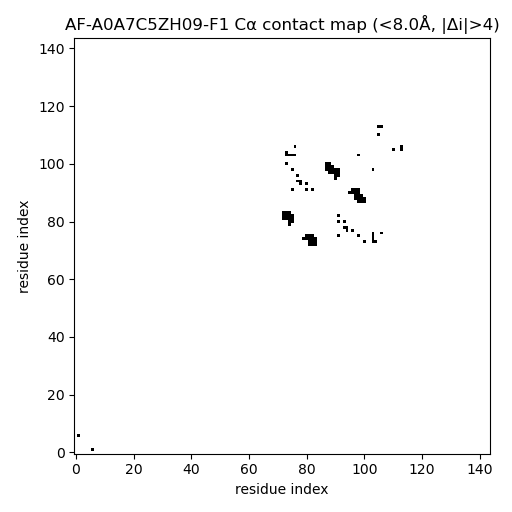ATOM 801 C CA . ASP A 1 100 ? -20.962 -3.044 27.267 1.00 96.19 100 ASP A CA 1
ATOM 802 C C . ASP A 1 100 ? -19.662 -2.233 27.172 1.00 96.19 100 ASP A C 1
ATOM 804 O O . ASP A 1 100 ? -18.739 -2.597 26.431 1.00 96.19 100 ASP A O 1
ATOM 808 N N . LEU A 1 101 ? -19.602 -1.100 27.873 1.00 95.56 101 LEU A N 1
ATOM 809 C CA . LEU A 1 101 ? -18.457 -0.190 27.862 1.00 95.56 101 LEU A CA 1
ATOM 810 C C . LEU A 1 101 ? -17.188 -0.875 28.377 1.00 95.56 101 LEU A C 1
ATOM 812 O O . LEU A 1 101 ? -16.095 -0.576 27.896 1.00 95.56 101 LEU A O 1
ATOM 816 N N . LYS A 1 102 ? -17.311 -1.838 29.296 1.00 95.06 102 LYS A N 1
ATOM 817 C CA . LYS A 1 102 ? -16.181 -2.622 29.803 1.00 95.06 102 LYS A CA 1
ATOM 818 C C . LYS A 1 102 ?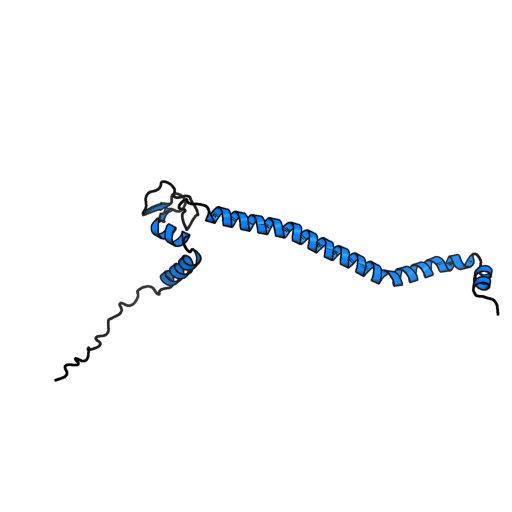 -15.601 -3.533 28.723 1.00 95.06 102 LYS A C 1
ATOM 820 O O . LYS A 1 102 ? -14.382 -3.649 28.612 1.00 95.06 102 LYS A O 1
ATOM 825 N N . VAL A 1 103 ? -16.461 -4.150 27.912 1.00 94.06 103 VAL A N 1
ATOM 826 C CA . VAL A 1 103 ? -16.056 -4.979 26.763 1.00 94.06 103 VAL A CA 1
ATOM 827 C C . VAL A 1 103 ? -15.384 -4.116 25.693 1.00 94.06 103 VAL A C 1
ATOM 829 O O . VAL A 1 103 ? -14.367 -4.518 25.130 1.00 94.06 103 VAL A O 1
ATOM 832 N N . ILE A 1 104 ? -15.907 -2.911 25.449 1.00 94.44 104 ILE A N 1
ATOM 833 C CA . ILE A 1 104 ? -15.306 -1.936 24.527 1.00 94.44 104 ILE A CA 1
ATOM 834 C C . ILE A 1 104 ? -13.924 -1.492 25.019 1.00 94.44 104 ILE A C 1
ATOM 836 O O . ILE A 1 104 ? -12.982 -1.448 24.228 1.00 94.44 104 ILE A O 1
ATOM 840 N N . GLU A 1 105 ? -13.769 -1.213 26.313 1.00 93.69 105 GLU A N 1
ATOM 841 C CA . GLU A 1 105 ? -12.479 -0.839 26.902 1.00 93.69 105 GLU A CA 1
ATOM 842 C C . GLU A 1 105 ? -11.463 -1.997 26.845 1.00 93.69 105 GLU A C 1
ATOM 844 O O . GLU A 1 105 ? -10.281 -1.780 26.571 1.00 93.69 105 GLU A O 1
ATOM 849 N N . GLU A 1 106 ? -11.909 -3.246 27.024 1.00 93.06 106 GLU A N 1
ATOM 850 C CA . GLU A 1 106 ? -11.061 -4.430 26.831 1.00 93.06 106 GLU A CA 1
ATOM 851 C C . GLU A 1 106 ? -10.615 -4.574 25.367 1.00 93.06 106 GLU A C 1
ATOM 853 O O . GLU A 1 106 ? -9.420 -4.736 25.104 1.00 93.06 106 GLU A O 1
ATOM 858 N N . TYR A 1 107 ? -11.545 -4.441 24.414 1.00 92.75 107 TYR A N 1
ATOM 859 C CA . TYR A 1 107 ? -11.243 -4.446 22.978 1.00 92.75 107 TYR A CA 1
ATOM 860 C C . TYR A 1 107 ? -10.249 -3.345 22.600 1.00 92.75 107 TYR A C 1
ATOM 862 O O . TYR A 1 107 ? -9.348 -3.548 21.787 1.00 92.75 107 TYR A O 1
ATOM 870 N N . ARG A 1 108 ? -10.386 -2.172 23.215 1.00 90.00 108 ARG A N 1
ATOM 871 C CA . ARG A 1 108 ? -9.502 -1.035 22.991 1.00 90.00 108 ARG A CA 1
ATOM 872 C C . ARG A 1 108 ? -8.077 -1.288 23.488 1.00 90.00 108 ARG A C 1
ATOM 874 O O . ARG A 1 108 ? -7.130 -0.834 22.844 1.00 90.00 108 ARG A O 1
ATOM 881 N N . ARG A 1 109 ? -7.917 -1.977 24.623 1.00 91.06 109 ARG A N 1
ATOM 882 C CA . ARG A 1 109 ? -6.604 -2.265 25.220 1.00 91.06 109 ARG A CA 1
ATOM 883 C C . ARG A 1 109 ? -5.781 -3.217 24.353 1.00 91.06 109 ARG A C 1
ATOM 885 O O . ARG A 1 109 ? -4.597 -2.963 24.151 1.00 91.06 109 ARG A O 1
ATOM 892 N N . ASP A 1 110 ? -6.401 -4.278 23.840 1.00 91.38 110 ASP A N 1
ATOM 893 C CA . ASP A 1 110 ? -5.764 -5.210 22.906 1.00 91.38 110 ASP A CA 1
ATOM 894 C C . ASP A 1 110 ? -6.800 -5.833 21.947 1.00 91.38 110 ASP A C 1
ATOM 896 O O . ASP A 1 110 ? -7.419 -6.856 22.264 1.00 91.38 110 ASP A O 1
ATOM 900 N N . PRO A 1 111 ? -6.992 -5.247 20.749 1.00 89.88 111 PRO A N 1
ATOM 901 C CA . PRO A 1 111 ? -7.985 -5.741 19.803 1.00 89.88 111 PRO A CA 1
ATOM 902 C C . PRO A 1 111 ? -7.608 -7.112 19.239 1.00 89.88 111 PRO A C 1
ATOM 904 O O . PRO A 1 111 ? -8.492 -7.904 18.922 1.00 89.88 111 PRO A O 1
ATOM 907 N N . HIS A 1 112 ? -6.311 -7.423 19.125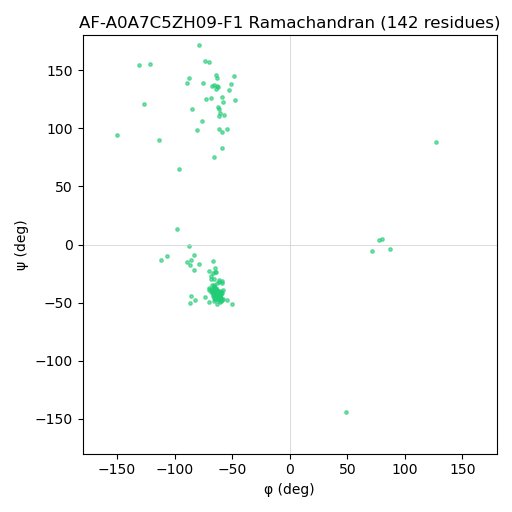 1.00 89.69 112 HIS A N 1
ATOM 908 C CA . HIS A 1 112 ? -5.871 -8.708 18.590 1.00 89.69 112 HIS A CA 1
ATOM 909 C C . HIS A 1 112 ? -6.186 -9.833 19.579 1.00 89.69 112 HIS A C 1
ATOM 911 O O . HIS A 1 112 ? -6.813 -10.826 19.204 1.00 89.69 112 HIS A O 1
ATOM 917 N N . TRP A 1 113 ? -5.821 -9.654 20.853 1.00 90.62 113 TRP A N 1
ATOM 918 C CA . TRP A 1 113 ? -6.177 -10.599 21.911 1.00 90.62 113 TRP A CA 1
ATOM 919 C C . TRP A 1 113 ? -7.692 -10.759 22.052 1.00 90.62 113 TRP A C 1
ATOM 921 O O . TRP A 1 113 ? -8.182 -11.886 22.159 1.00 90.62 113 TRP A O 1
ATOM 931 N N . PHE A 1 114 ? -8.445 -9.657 21.986 1.00 91.81 114 PHE A N 1
ATOM 932 C CA . PHE A 1 114 ? -9.901 -9.701 22.062 1.00 91.81 114 PHE A CA 1
ATOM 933 C C . PHE A 1 114 ? -10.510 -10.546 20.942 1.00 91.81 114 PHE A C 1
ATOM 935 O O . PHE A 1 114 ? -11.325 -11.415 21.232 1.00 91.81 114 PHE A O 1
ATOM 942 N N . ILE A 1 115 ? -10.106 -10.338 19.681 1.00 86.81 115 ILE A N 1
ATOM 943 C CA . ILE A 1 115 ? -10.645 -11.089 18.534 1.00 86.81 115 ILE A CA 1
ATOM 944 C C . ILE A 1 115 ? -10.365 -12.585 18.690 1.00 86.81 115 ILE A C 1
ATOM 946 O O . ILE A 1 115 ? -11.284 -13.388 18.542 1.00 86.81 115 ILE A O 1
ATOM 950 N N . VAL A 1 116 ? -9.131 -12.962 19.037 1.00 89.00 116 VAL A N 1
ATOM 951 C CA . VAL A 1 116 ? -8.752 -14.372 19.231 1.00 89.00 116 VAL A CA 1
ATOM 952 C C . VAL A 1 116 ? -9.558 -14.998 20.369 1.00 89.00 116 VAL A C 1
ATOM 954 O O . VAL A 1 116 ? -10.155 -16.058 20.194 1.00 89.00 116 VAL A O 1
ATOM 957 N N . ARG A 1 117 ? -9.644 -14.326 21.522 1.00 91.00 117 ARG A N 1
ATOM 958 C CA . ARG A 1 117 ? -10.405 -14.800 22.686 1.00 91.00 117 ARG A CA 1
ATOM 959 C C . ARG A 1 117 ? -11.905 -14.893 22.396 1.00 91.00 117 ARG A C 1
ATOM 961 O O . ARG A 1 117 ? -12.562 -15.834 22.840 1.00 91.00 117 ARG A O 1
ATOM 968 N N . PHE A 1 118 ? -12.456 -13.921 21.675 1.00 86.12 118 PHE A N 1
ATOM 969 C CA . PHE A 1 118 ? -13.859 -13.882 21.268 1.00 86.12 118 PHE A CA 1
ATOM 970 C C . PHE A 1 118 ? -14.178 -15.036 20.315 1.00 86.12 118 PHE A C 1
ATOM 972 O O . PHE A 1 118 ? -15.130 -15.777 20.548 1.00 86.12 118 PHE A O 1
ATOM 979 N N . GLN A 1 119 ? -13.331 -15.254 19.303 1.00 84.56 119 GLN A N 1
ATOM 980 C CA . GLN A 1 119 ? -13.429 -16.406 18.408 1.00 84.56 119 GLN A CA 1
ATOM 981 C C . GLN A 1 119 ? -13.347 -17.721 19.182 1.00 84.56 119 GLN A C 1
ATOM 983 O O . GLN A 1 119 ? -14.211 -18.569 19.000 1.00 84.56 119 GLN A O 1
ATOM 988 N N . GLN A 1 120 ? -12.385 -17.871 20.097 1.00 88.06 120 GLN A N 1
ATOM 989 C CA . GLN A 1 120 ? -12.264 -19.068 20.933 1.00 88.06 120 GLN A CA 1
ATOM 990 C C . GLN A 1 120 ? -13.521 -19.322 21.771 1.00 88.06 120 GLN A C 1
ATOM 992 O O . GLN A 1 120 ? -13.972 -20.458 21.838 1.00 88.06 120 GLN A O 1
ATOM 997 N N . ARG A 1 121 ? -14.127 -18.285 22.368 1.00 84.75 121 ARG A N 1
ATOM 998 C CA . ARG A 1 121 ? -15.378 -18.419 23.136 1.00 84.75 121 ARG A CA 1
ATOM 999 C C . ARG A 1 121 ? -16.576 -18.812 22.276 1.00 84.75 121 ARG A C 1
ATOM 1001 O O . ARG A 1 121 ? -17.429 -19.550 22.752 1.00 84.75 121 ARG A O 1
ATOM 1008 N N . HIS A 1 122 ? -16.654 -18.322 21.043 1.00 79.69 122 HIS A N 1
ATOM 1009 C CA . HIS A 1 122 ? -17.759 -18.636 20.133 1.00 79.69 122 HIS A CA 1
ATOM 1010 C C . HIS A 1 122 ? -17.552 -19.920 19.323 1.00 79.69 122 HIS A C 1
ATOM 1012 O O . HIS A 1 122 ? -18.521 -20.468 18.811 1.00 79.69 122 HIS A O 1
ATOM 1018 N N . GLN A 1 123 ? -16.316 -20.411 19.229 1.00 75.88 123 GLN A N 1
ATOM 1019 C CA . GLN A 1 123 ? -15.978 -21.727 18.681 1.00 75.88 123 GLN A CA 1
ATOM 1020 C C . GLN A 1 123 ? -16.039 -22.838 19.734 1.00 75.88 123 GLN A C 1
ATOM 1022 O O . GLN A 1 123 ? -15.812 -24.000 19.399 1.00 75.88 123 GLN A O 1
ATOM 1027 N N . LEU A 1 124 ? -16.354 -22.517 20.996 1.00 55.50 124 LEU A N 1
ATOM 1028 C CA . LEU A 1 124 ? -16.721 -23.551 21.953 1.00 55.50 124 LEU A CA 1
ATOM 1029 C C . LEU A 1 124 ? -17.941 -24.280 21.381 1.00 55.50 124 LEU A C 1
ATOM 1031 O O . LEU A 1 124 ? -18.919 -23.610 21.029 1.00 55.50 124 LEU A O 1
ATOM 1035 N N . PRO A 1 125 ? -17.903 -25.622 21.259 1.00 61.09 125 PRO A N 1
ATOM 1036 C CA . PRO A 1 125 ? -19.101 -26.358 20.908 1.00 61.09 125 PRO A CA 1
ATOM 1037 C C . PRO A 1 125 ? -20.210 -25.913 21.869 1.00 61.09 125 PRO A C 1
ATOM 1039 O O . PRO A 1 125 ? -19.930 -25.698 23.058 1.00 61.09 125 PRO A O 1
ATOM 1042 N N . PRO A 1 126 ? -21.443 -25.707 21.374 1.00 56.56 126 PRO A N 1
ATOM 1043 C CA . PRO A 1 126 ? -22.563 -25.376 22.240 1.00 56.56 126 PRO A CA 1
ATOM 1044 C C . PRO A 1 126 ? -22.586 -26.359 23.419 1.00 56.56 126 PRO A C 1
ATOM 1046 O O . PRO A 1 126 ? -22.200 -27.515 23.229 1.00 56.56 126 PRO A O 1
ATOM 1049 N N . PRO A 1 127 ? -22.985 -25.924 24.629 1.00 51.28 127 PRO A N 1
ATOM 1050 C CA . PRO A 1 127 ? -23.063 -26.778 25.810 1.00 51.28 127 PRO A CA 1
ATOM 1051 C C . PRO A 1 127 ? -24.146 -27.848 25.592 1.00 51.28 127 PRO A C 1
ATOM 1053 O O . PRO A 1 127 ? -25.271 -27.761 26.071 1.00 51.28 127 PRO A O 1
ATOM 1056 N N . HIS A 1 128 ? -23.824 -28.847 24.785 1.00 50.81 128 HIS A N 1
ATOM 1057 C CA . HIS A 1 128 ? -24.626 -30.002 24.442 1.00 50.81 128 HIS A CA 1
ATOM 1058 C C . HIS A 1 128 ? -23.898 -31.186 25.048 1.00 50.81 128 HIS A C 1
ATOM 1060 O O . HIS A 1 128 ? -22.983 -31.760 24.468 1.00 50.81 128 HIS A O 1
ATOM 1066 N N . GLY A 1 129 ? -24.272 -31.468 26.286 1.00 55.47 129 GLY A N 1
ATOM 1067 C CA . GLY A 1 129 ? -23.601 -32.432 27.132 1.00 55.47 129 GLY A CA 1
ATOM 1068 C C . GLY A 1 129 ? -23.263 -31.747 28.432 1.00 55.47 129 GLY A C 1
ATOM 1069 O O . GLY A 1 129 ? -22.181 -31.185 28.583 1.00 55.47 129 GLY A O 1
ATOM 1070 N N . GLY A 1 130 ? -24.203 -31.788 29.380 1.00 58.19 130 GLY A N 1
ATOM 1071 C CA . GLY A 1 130 ? -23.811 -31.648 30.771 1.00 58.19 130 GLY A CA 1
ATOM 1072 C C . GLY A 1 130 ? -22.636 -32.592 30.977 1.00 58.19 130 GLY A C 1
ATOM 1073 O O . GLY A 1 130 ? -22.723 -33.771 30.630 1.00 58.19 130 GLY A O 1
ATOM 1074 N N . ILE A 1 131 ? -21.516 -32.055 31.449 1.00 55.84 131 ILE A N 1
ATOM 1075 C CA . ILE A 1 131 ? -20.451 -32.885 31.983 1.00 55.84 131 ILE A CA 1
ATOM 1076 C C . ILE A 1 131 ? -21.138 -33.636 33.119 1.00 55.84 131 ILE A C 1
ATOM 1078 O O . ILE A 1 131 ? -21.347 -33.082 34.197 1.00 55.84 131 ILE A O 1
ATOM 1082 N N . VAL A 1 132 ? -21.588 -34.864 32.853 1.00 65.38 132 VAL A N 1
ATOM 1083 C CA . VAL A 1 132 ? -21.898 -35.810 33.910 1.00 65.38 132 VAL A CA 1
ATOM 1084 C C . VAL A 1 132 ? -20.549 -35.966 34.571 1.00 65.38 132 VAL A C 1
ATOM 1086 O O . VAL A 1 132 ? -19.656 -36.595 34.003 1.00 65.38 132 VAL A O 1
ATOM 1089 N N . ALA A 1 133 ? -20.348 -35.267 35.688 1.00 64.00 133 ALA A N 1
ATOM 1090 C CA . ALA A 1 133 ? -19.219 -35.513 36.552 1.00 64.00 133 ALA A CA 1
ATOM 1091 C C . ALA A 1 133 ? -19.320 -37.000 36.862 1.00 64.00 133 ALA A C 1
ATOM 1093 O O . ALA A 1 133 ? -20.194 -37.421 37.620 1.00 64.00 133 ALA A O 1
ATOM 1094 N N . GLY A 1 134 ? -18.534 -37.809 36.148 1.00 63.84 134 GLY A N 1
ATOM 1095 C CA . GLY A 1 134 ? -18.497 -39.232 36.398 1.00 63.84 134 GLY A CA 1
ATOM 1096 C C . GLY A 1 134 ? -18.231 -39.371 37.883 1.00 63.84 134 GLY A C 1
ATOM 1097 O O . GLY A 1 134 ? -17.379 -38.655 38.416 1.00 63.84 134 GLY A O 1
ATOM 1098 N N . ASN A 1 135 ? -18.996 -40.228 38.555 1.00 64.81 135 ASN A N 1
ATOM 1099 C CA . ASN A 1 135 ? -18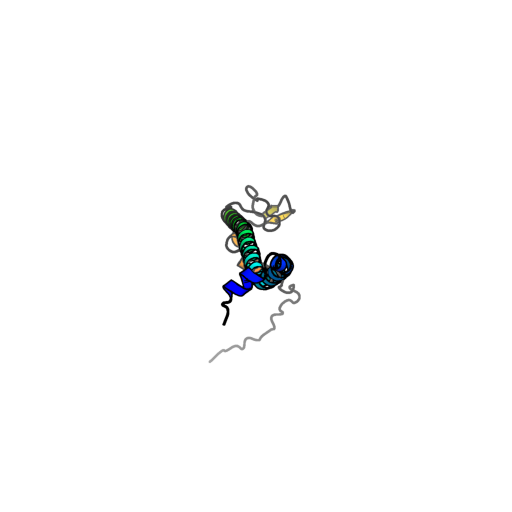.700 -40.628 39.920 1.00 64.81 135 ASN A CA 1
ATOM 1100 C C . ASN A 1 135 ? -17.308 -41.268 39.897 1.00 64.81 135 ASN A C 1
ATOM 1102 O O . ASN A 1 135 ? -17.196 -42.481 39.771 1.00 64.81 135 ASN A O 1
ATOM 1106 N N . SER A 1 136 ? -16.236 -40.476 39.944 1.00 63.41 136 SER A N 1
ATOM 1107 C CA . SER A 1 136 ? -14.918 -40.985 40.265 1.00 63.41 136 SER A CA 1
ATOM 1108 C C . SER A 1 136 ? -14.968 -41.190 41.772 1.00 63.41 136 SER A C 1
ATOM 1110 O O . SER A 1 136 ? -15.006 -40.191 42.503 1.00 63.41 136 SER A O 1
ATOM 1112 N N . PRO A 1 137 ? -15.041 -42.432 42.274 1.00 65.94 137 PRO A N 1
ATOM 1113 C CA . PRO A 1 137 ? -14.918 -42.641 43.700 1.00 65.94 137 PRO A CA 1
ATOM 1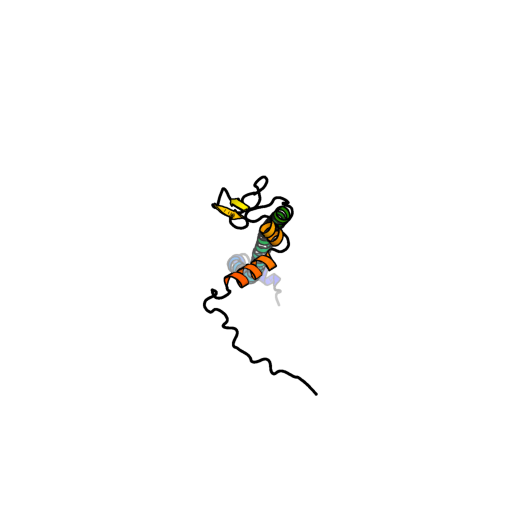114 C C . PRO A 1 137 ? -13.539 -42.111 44.090 1.00 65.94 137 PRO A C 1
ATOM 1116 O O . PRO A 1 137 ? -12.511 -42.631 43.653 1.00 65.94 137 PRO A O 1
ATOM 1119 N N . ARG A 1 138 ? -13.504 -41.026 44.873 1.00 67.69 138 ARG A N 1
ATOM 1120 C CA . ARG A 1 138 ? -12.287 -40.649 45.588 1.00 67.69 138 ARG A CA 1
ATOM 1121 C C . ARG A 1 138 ? -11.932 -41.856 46.444 1.00 67.69 138 ARG A C 1
ATOM 1123 O O . ARG A 1 138 ? -12.673 -42.197 47.361 1.00 67.69 138 ARG A O 1
ATOM 1130 N N . LYS A 1 139 ? -10.837 -42.534 46.108 1.00 70.25 139 LYS A N 1
ATOM 1131 C CA . LYS A 1 139 ? -10.265 -43.571 46.961 1.00 70.25 139 LYS A CA 1
ATOM 1132 C C . LYS A 1 139 ? -9.889 -42.875 48.271 1.00 70.25 139 LYS A C 1
ATOM 1134 O O . LYS A 1 139 ? -9.029 -41.998 48.246 1.00 70.25 139 LYS A O 1
ATOM 1139 N N . SER A 1 140 ? -10.605 -43.178 49.359 1.00 64.62 140 SER A N 1
ATOM 1140 C CA . SER A 1 140 ? -10.244 -42.674 50.685 1.00 64.62 140 SER A CA 1
ATOM 1141 C C . SER A 1 140 ? -8.865 -43.223 51.013 1.00 64.62 140 SER A C 1
ATOM 1143 O O . SER A 1 140 ? -8.673 -44.439 51.055 1.00 64.62 140 SER A O 1
ATOM 1145 N N . THR A 1 141 ? -7.898 -42.328 51.164 1.00 66.69 141 THR A N 1
ATOM 1146 C CA . THR A 1 141 ? -6.561 -42.662 51.642 1.00 66.69 141 THR A CA 1
ATOM 1147 C C . THR A 1 141 ? -6.540 -42.374 53.136 1.00 66.69 141 THR A C 1
ATOM 1149 O O . THR A 1 141 ? -5.859 -41.458 53.586 1.00 66.69 141 THR A O 1
ATOM 1152 N N . ASP A 1 142 ? -7.336 -43.122 53.896 1.00 69.19 142 ASP A N 1
ATOM 1153 C CA . ASP A 1 142 ? -7.197 -43.163 55.348 1.00 69.19 142 ASP A CA 1
ATOM 1154 C C . ASP A 1 142 ? -6.044 -44.119 55.657 1.00 69.19 142 ASP A C 1
ATOM 1156 O O . ASP A 1 142 ? -6.172 -45.341 55.571 1.00 69.19 142 ASP A O 1
ATOM 1160 N N . GLY A 1 143 ? -4.874 -43.534 55.906 1.00 69.94 143 GLY A N 1
ATOM 1161 C CA . GLY A 1 143 ? -3.717 -44.229 56.451 1.00 69.94 143 GLY A CA 1
ATOM 1162 C C . GLY A 1 143 ? -3.814 -44.269 57.973 1.00 69.94 143 GLY A C 1
ATOM 1163 O O . GLY A 1 143 ? -3.820 -43.218 58.611 1.00 69.94 143 GLY A O 1
ATOM 1164 N N . THR A 1 144 ? -3.910 -45.477 58.522 1.00 60.59 144 THR A N 1
ATOM 1165 C CA . THR A 1 144 ? -3.552 -45.824 59.909 1.00 60.59 144 THR A CA 1
ATOM 1166 C C . THR A 1 144 ? -2.048 -45.823 60.111 1.00 60.59 144 THR A C 1
ATOM 1168 O O . THR A 1 144 ? -1.358 -46.297 59.177 1.00 60.59 144 THR A O 1
#